Protein AF-A0A2J8J026-F1 (afdb_monomer)

pLDDT: mean 95.14, std 4.91, range [71.12, 98.31]

Foldseek 3Di:
DAADDDDADDDVRVVVVVVVCVVLCVQLCADPVRDRPDDDPVSVVPPRRYDDDDD

Radius of gyration: 12.15 Å; Cα contacts (8 Å, |Δi|>4): 37; chains: 1; bounding box: 26×22×32 Å

Organism: Pan troglodytes (NCBI:txid9598)

Sequence (55 aa):
MREIVHIQAGQCGNQIGAKFWEVISDEHGIDPSGNYVGDSDLQLERISVYYNEAS

Mean predicted aligned error: 2.95 Å

Solvent-accessible surface area (backbone atoms only — not comparable to full-atom values): 3517 Å² total; per-r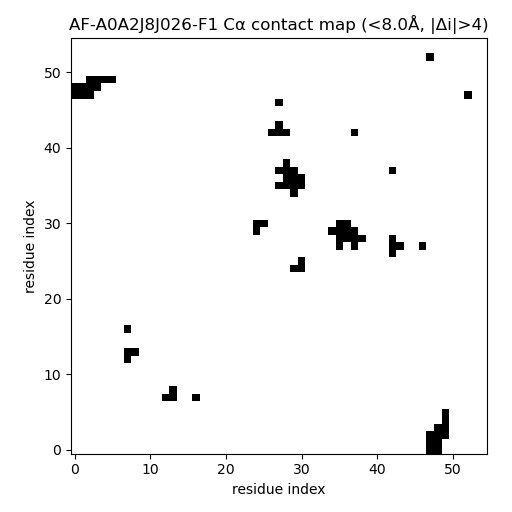esidue (Å²): 139,69,71,57,89,87,85,72,62,63,75,69,40,44,54,53,48,52,53,50,51,53,54,53,27,60,70,39,19,38,46,99,88,71,47,80,73,59,92,51,78,69,37,62,58,70,41,62,30,77,47,79,93,80,133

InterPro domains:
  IPR000217 Tubulin [PR01161] (10-30)
  IPR000217 Tubulin [PR01161] (51-55)
  IPR003008 Tubulin/FtsZ, GTPase domain [PF00091] (3-54)
  IPR013838 Beta tubulin, autoregulation binding site [PS00228] (1-4)
  IPR036525 Tubulin/FtsZ, GTPase domain superfamily [G3DSA:3.40.50.1440] (1-55)
  IPR036525 Tubulin/FtsZ, GTPase domain superfamily [SSF52490] (1-55)

Nearest PDB structures (foldseek):
  8yua-assembly1_D  TM=9.877E-01  e=4.398E-06  Sus scrofa
  5ij0-assembly1_B  TM=9.692E-01  e=3.819E-06  Homo sapiens
  6mzg-assembly2_J  TM=9.876E-01  e=5.064E-06  Sus scrofa
  6mzg-assembly1_B  TM=9.854E-01  e=9.550E-06  Sus scrofa
  7ttn-assembly1_A  TM=9.654E-01  e=6.256E-06  Homo sapiens

Secondary structure (DSSP, 8-state):
---------SHHHHHHHHHHHHHHHHHTTB-TTS-B--S-HHHHTTGGGT-PPP-

Structure (mmCIF, N/CA/C/O backbone):
data_AF-A0A2J8J026-F1
#
_entry.id   AF-A0A2J8J026-F1
#
loop_
_atom_site.group_PDB
_atom_site.id
_atom_site.type_symbol
_atom_site.label_atom_id
_atom_site.label_alt_id
_atom_site.label_comp_id
_atom_site.label_asym_id
_atom_site.label_entity_id
_atom_site.label_seq_id
_atom_site.pdbx_PDB_ins_code
_atom_site.Cartn_x
_atom_site.Cartn_y
_atom_site.Cartn_z
_atom_site.occupancy
_atom_site.B_iso_or_equiv
_atom_site.auth_seq_id
_atom_site.auth_comp_id
_atom_site.auth_asym_id
_atom_site.auth_atom_id
_atom_site.pdbx_PDB_model_num
ATOM 1 N N . MET A 1 1 ? 4.762 0.584 16.543 1.00 71.12 1 MET A N 1
ATOM 2 C CA . MET A 1 1 ? 4.216 0.857 15.201 1.00 71.12 1 MET A CA 1
ATOM 3 C C . MET A 1 1 ? 5.399 1.118 14.281 1.00 71.12 1 MET A C 1
ATOM 5 O O . MET A 1 1 ? 6.322 1.796 14.720 1.00 71.12 1 MET A O 1
ATOM 9 N N . ARG A 1 2 ? 5.464 0.466 13.118 1.00 89.50 2 ARG A N 1
ATOM 10 C CA . ARG A 1 2 ? 6.546 0.629 12.134 1.00 89.50 2 ARG A CA 1
ATOM 11 C C . ARG A 1 2 ? 5.884 0.912 10.795 1.00 89.50 2 ARG A C 1
ATOM 13 O O . ARG A 1 2 ? 5.010 0.147 10.414 1.00 89.50 2 ARG A O 1
ATOM 20 N N . GLU A 1 3 ? 6.316 1.967 10.130 1.00 96.12 3 GLU A N 1
ATOM 21 C CA . GLU A 1 3 ? 5.801 2.396 8.831 1.00 96.12 3 GLU A CA 1
ATOM 22 C C . GLU A 1 3 ? 6.876 2.155 7.772 1.00 96.12 3 GLU A C 1
ATOM 24 O O . GLU A 1 3 ? 8.075 2.271 8.056 1.00 96.12 3 GLU A O 1
ATOM 29 N N . ILE A 1 4 ? 6.455 1.799 6.561 1.00 97.06 4 ILE A N 1
ATOM 30 C CA . ILE A 1 4 ? 7.340 1.612 5.414 1.00 97.06 4 ILE A CA 1
ATOM 31 C C . ILE A 1 4 ? 6.913 2.576 4.315 1.00 97.06 4 ILE A C 1
ATOM 33 O O . ILE A 1 4 ? 5.798 2.520 3.806 1.00 97.06 4 ILE A O 1
ATOM 37 N N . VAL A 1 5 ? 7.846 3.429 3.896 1.00 96.69 5 VAL A N 1
ATOM 38 C CA . VAL A 1 5 ? 7.661 4.287 2.723 1.00 96.69 5 VAL A CA 1
ATOM 39 C C . VAL A 1 5 ? 8.113 3.526 1.480 1.00 96.69 5 VAL A C 1
ATOM 41 O O . VAL A 1 5 ? 9.285 3.167 1.354 1.00 96.69 5 VAL A O 1
ATOM 44 N N . HIS A 1 6 ? 7.189 3.296 0.549 1.00 97.75 6 HIS A N 1
ATOM 45 C CA . HIS A 1 6 ? 7.475 2.671 -0.740 1.00 97.75 6 HIS A CA 1
ATOM 46 C C . HIS A 1 6 ? 7.754 3.735 -1.811 1.00 97.75 6 HIS A C 1
ATOM 48 O O . HIS A 1 6 ? 6.931 4.618 -2.051 1.00 97.75 6 HIS A O 1
ATOM 54 N N . ILE A 1 7 ? 8.897 3.633 -2.494 1.00 97.75 7 ILE A N 1
ATOM 55 C CA . ILE A 1 7 ? 9.272 4.507 -3.615 1.00 97.75 7 ILE A CA 1
ATOM 56 C C . ILE A 1 7 ? 9.445 3.643 -4.861 1.00 97.75 7 ILE A C 1
ATOM 58 O O . ILE A 1 7 ? 10.183 2.661 -4.844 1.00 97.75 7 ILE A O 1
ATOM 62 N N . GLN A 1 8 ? 8.804 4.043 -5.956 1.00 97.06 8 GLN A N 1
ATOM 63 C CA . GLN A 1 8 ? 8.933 3.405 -7.265 1.00 97.06 8 GLN A CA 1
ATOM 64 C C . GLN A 1 8 ? 9.512 4.383 -8.286 1.00 97.06 8 GLN A C 1
ATOM 66 O O . GLN A 1 8 ? 9.194 5.573 -8.275 1.00 97.06 8 GLN A O 1
ATOM 71 N N . ALA A 1 9 ? 10.387 3.879 -9.155 1.00 97.19 9 ALA A N 1
ATOM 72 C CA . ALA A 1 9 ? 11.040 4.670 -10.188 1.00 97.19 9 ALA A CA 1
ATOM 73 C C . ALA A 1 9 ? 11.255 3.849 -11.464 1.00 97.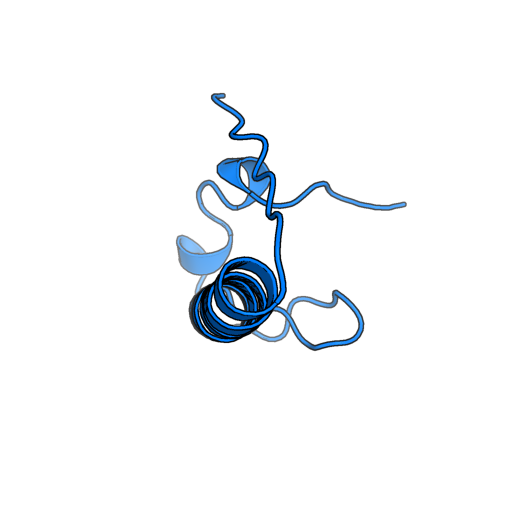19 9 ALA A C 1
ATOM 75 O O . ALA A 1 9 ? 11.512 2.645 -11.425 1.00 97.19 9 ALA A O 1
ATOM 76 N N . GLY A 1 10 ? 11.193 4.533 -12.608 1.00 98.31 10 GLY A N 1
ATOM 77 C CA . GLY A 1 10 ? 11.338 3.921 -13.927 1.00 98.31 10 GLY A CA 1
ATOM 78 C C . GLY A 1 10 ? 10.077 3.198 -14.410 1.00 98.31 10 GLY A C 1
ATOM 79 O O . GLY A 1 10 ? 9.167 2.887 -13.647 1.00 98.31 10 GLY A O 1
ATOM 80 N N . GLN A 1 11 ? 10.016 2.933 -15.716 1.00 97.31 11 GLN A N 1
ATOM 81 C CA . GLN A 1 11 ? 8.821 2.381 -16.361 1.00 97.31 11 GLN A CA 1
ATOM 82 C C . GLN A 1 11 ? 8.494 0.962 -15.866 1.00 97.31 11 GLN A C 1
ATOM 84 O O . GLN A 1 11 ? 7.366 0.710 -15.454 1.00 97.31 11 GLN A O 1
ATOM 89 N N . CYS A 1 12 ? 9.482 0.063 -15.836 1.00 97.31 12 CYS A N 1
ATOM 90 C CA . CYS A 1 12 ? 9.304 -1.288 -15.296 1.00 97.31 12 CYS A CA 1
ATOM 91 C C . CYS A 1 12 ? 8.998 -1.266 -13.785 1.00 97.31 12 CYS A C 1
ATOM 93 O O . CYS A 1 12 ? 8.073 -1.936 -13.332 1.00 97.31 12 CYS A O 1
ATOM 95 N N . GLY A 1 13 ? 9.707 -0.430 -13.013 1.00 97.62 13 GLY A N 1
ATOM 96 C CA . GLY A 1 13 ? 9.491 -0.302 -11.567 1.00 97.62 13 GLY A CA 1
ATOM 97 C C . GLY A 1 13 ? 8.074 0.151 -11.216 1.00 97.62 13 GLY A C 1
ATOM 98 O O . GLY A 1 13 ? 7.447 -0.427 -10.335 1.00 97.62 13 GLY A O 1
ATOM 99 N N . ASN A 1 14 ? 7.525 1.110 -11.966 1.00 97.88 14 ASN A N 1
ATOM 100 C CA . ASN A 1 14 ? 6.147 1.562 -11.779 1.00 97.88 14 ASN A CA 1
ATOM 101 C C . ASN A 1 14 ? 5.109 0.490 -12.151 1.00 97.88 14 ASN A C 1
ATOM 103 O O . ASN A 1 14 ? 4.052 0.442 -11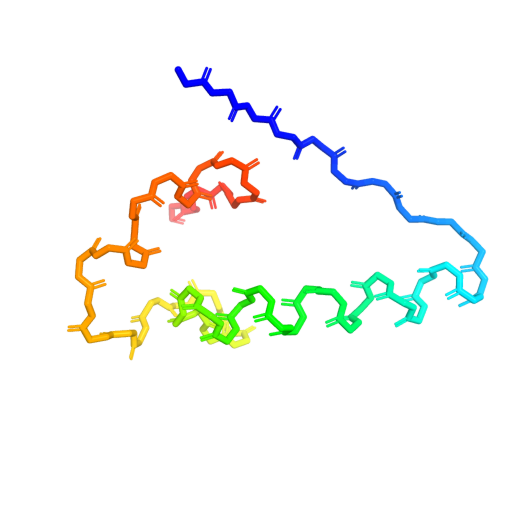.532 1.00 97.88 14 ASN A O 1
ATOM 107 N N . GLN A 1 15 ? 5.388 -0.381 -13.131 1.00 97.56 15 GLN A N 1
ATOM 108 C CA . GLN A 1 15 ? 4.473 -1.476 -13.487 1.00 97.56 15 GLN A CA 1
ATOM 109 C C . GLN A 1 15 ? 4.397 -2.540 -12.394 1.00 97.56 15 GLN A C 1
ATOM 111 O O . GLN A 1 15 ? 3.305 -2.981 -12.039 1.00 97.56 15 GLN A O 1
ATOM 116 N N . ILE A 1 16 ? 5.548 -2.927 -11.844 1.00 97.88 16 ILE A N 1
ATOM 117 C CA . ILE A 1 16 ? 5.598 -3.883 -10.737 1.00 97.88 16 ILE A CA 1
ATOM 118 C C . ILE A 1 16 ? 5.003 -3.269 -9.470 1.00 97.88 16 ILE A C 1
ATOM 120 O O . ILE A 1 16 ? 4.206 -3.921 -8.805 1.00 97.88 16 ILE A O 1
ATOM 124 N N . GLY A 1 17 ? 5.324 -2.009 -9.171 1.00 98.19 17 GLY A N 1
ATOM 125 C CA . GLY A 1 17 ? 4.764 -1.298 -8.023 1.00 98.19 17 GLY A CA 1
ATOM 126 C C . GLY A 1 17 ? 3.240 -1.166 -8.087 1.00 98.19 17 GLY A C 1
ATOM 127 O O . GLY A 1 17 ? 2.568 -1.394 -7.087 1.00 98.19 17 GLY A O 1
ATOM 128 N N . ALA A 1 18 ? 2.669 -0.906 -9.269 1.00 97.88 18 ALA A N 1
ATOM 129 C CA . ALA A 1 18 ? 1.217 -0.902 -9.447 1.00 97.88 18 ALA A CA 1
ATOM 130 C C . ALA A 1 18 ? 0.589 -2.269 -9.123 1.00 97.88 18 ALA A C 1
ATOM 132 O O . ALA A 1 18 ? -0.403 -2.330 -8.403 1.00 97.88 18 ALA A O 1
ATOM 133 N N . LYS A 1 19 ? 1.195 -3.368 -9.596 1.00 98.12 19 LYS A N 1
ATOM 134 C CA . LYS A 1 19 ? 0.722 -4.726 -9.280 1.00 98.12 19 LYS A CA 1
ATOM 135 C C . LYS A 1 19 ? 0.914 -5.113 -7.820 1.00 98.12 19 LYS A C 1
ATOM 137 O O . LYS A 1 19 ? 0.075 -5.820 -7.278 1.00 98.12 19 LYS A O 1
ATOM 142 N N . PHE A 1 20 ? 1.979 -4.641 -7.180 1.00 98.19 20 PHE A N 1
ATOM 143 C CA . PHE A 1 20 ? 2.172 -4.812 -5.745 1.00 98.19 20 PHE A CA 1
ATOM 144 C C . PHE A 1 20 ? 1.016 -4.187 -4.955 1.00 98.19 20 PHE A C 1
ATOM 146 O O . PHE A 1 20 ? 0.415 -4.865 -4.129 1.00 98.19 20 PHE A O 1
ATOM 153 N N . TRP A 1 21 ? 0.670 -2.929 -5.247 1.00 97.81 21 TRP A N 1
ATOM 154 C CA . TRP A 1 21 ? -0.416 -2.246 -4.545 1.00 97.81 21 TRP A CA 1
ATOM 155 C C . TRP A 1 21 ? -1.782 -2.872 -4.811 1.00 97.81 21 TRP A C 1
ATOM 157 O O . TRP A 1 21 ? -2.543 -3.015 -3.868 1.00 97.81 21 TRP A O 1
ATOM 167 N N . GLU A 1 22 ? -2.059 -3.322 -6.037 1.00 97.69 22 GLU A N 1
ATOM 168 C CA . GLU A 1 22 ? -3.285 -4.068 -6.365 1.00 97.69 22 GLU A CA 1
ATOM 169 C C . GLU A 1 22 ? -3.442 -5.309 -5.472 1.00 97.69 22 GLU A C 1
ATOM 171 O O . GLU A 1 22 ? -4.457 -5.467 -4.803 1.00 97.69 22 GLU A O 1
ATOM 176 N N . VAL A 1 23 ? -2.397 -6.136 -5.371 1.00 97.81 23 VAL A N 1
ATOM 177 C CA . VAL A 1 23 ? -2.437 -7.370 -4.570 1.00 97.81 23 VAL A CA 1
ATOM 178 C C . VAL A 1 23 ? -2.570 -7.080 -3.072 1.00 97.81 23 VAL A C 1
ATOM 180 O O . VAL A 1 23 ? -3.348 -7.741 -2.392 1.00 97.81 23 VAL A O 1
ATOM 183 N N . ILE A 1 24 ? -1.833 -6.094 -2.552 1.00 97.12 24 ILE A N 1
ATOM 184 C CA . ILE A 1 24 ? -1.894 -5.722 -1.130 1.00 97.12 24 ILE A CA 1
ATOM 185 C C . ILE A 1 24 ? -3.266 -5.112 -0.797 1.00 97.12 24 ILE A C 1
ATOM 187 O O . ILE A 1 24 ? -3.808 -5.37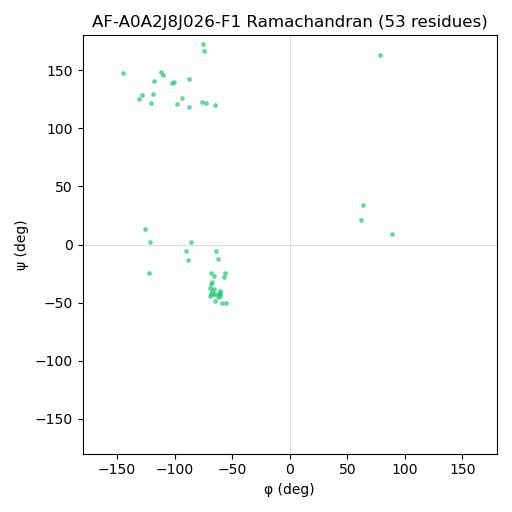9 0.271 1.00 97.12 24 ILE A O 1
ATOM 191 N N . SER A 1 25 ? -3.836 -4.277 -1.673 1.00 97.12 25 SER A N 1
ATOM 192 C CA . SER A 1 25 ? -5.181 -3.717 -1.483 1.00 97.12 25 SER A CA 1
ATOM 193 C C . SER A 1 25 ? -6.239 -4.819 -1.454 1.00 97.12 25 SER A C 1
ATOM 195 O O . SER A 1 25 ? -7.048 -4.834 -0.531 1.00 97.12 25 SER A O 1
ATOM 197 N N . ASP A 1 26 ? -6.175 -5.783 -2.376 1.00 96.50 26 ASP A N 1
ATOM 198 C CA . ASP A 1 26 ? -7.084 -6.933 -2.394 1.00 96.50 26 ASP A CA 1
ATOM 199 C C . ASP A 1 26 ? -6.951 -7.792 -1.121 1.00 96.50 26 ASP A C 1
ATOM 201 O O . ASP A 1 26 ? -7.956 -8.180 -0.524 1.00 96.50 26 ASP A O 1
ATOM 205 N N . GLU A 1 27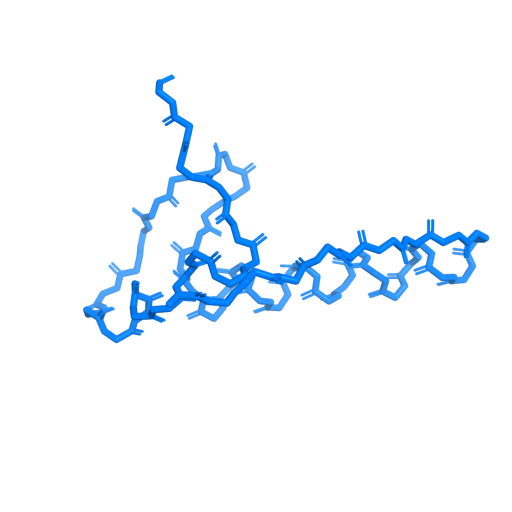 ? -5.723 -8.054 -0.655 1.00 96.56 27 GLU A N 1
ATOM 206 C CA . GLU A 1 27 ? -5.461 -8.812 0.580 1.00 96.56 27 GLU A CA 1
ATOM 207 C C . GLU A 1 27 ? -6.045 -8.119 1.821 1.00 96.56 27 GLU A C 1
ATOM 209 O O . GLU A 1 27 ? -6.664 -8.768 2.669 1.00 96.56 27 GLU A O 1
ATOM 214 N N . HIS A 1 28 ? -5.889 -6.796 1.907 1.00 97.00 28 HIS A N 1
ATOM 215 C CA . HIS A 1 28 ? -6.385 -5.976 3.013 1.00 97.00 28 HIS A CA 1
ATOM 216 C C . HIS A 1 28 ? -7.84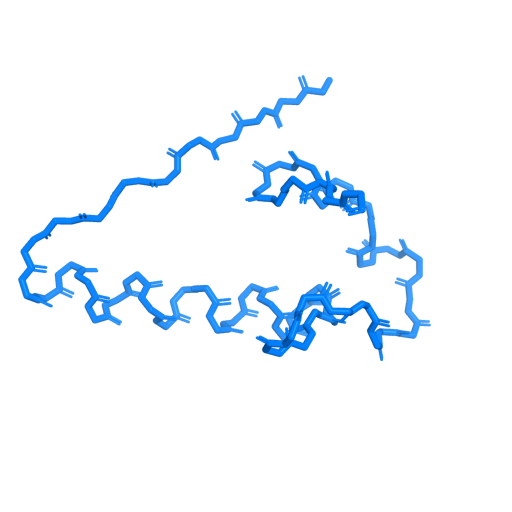8 -5.522 2.843 1.00 97.00 28 HIS A C 1
ATOM 218 O O . HIS A 1 28 ? -8.366 -4.804 3.699 1.00 97.00 28 HIS A O 1
ATOM 224 N N . GLY A 1 29 ? -8.525 -5.933 1.767 1.00 96.88 29 GLY A N 1
ATOM 225 C CA . GLY A 1 29 ? -9.916 -5.571 1.502 1.00 96.88 29 GLY A CA 1
ATOM 226 C C . GLY A 1 29 ? -10.128 -4.070 1.293 1.00 96.88 29 GLY A C 1
ATOM 227 O O . GLY A 1 29 ? -11.155 -3.546 1.715 1.00 96.88 29 GLY A O 1
ATOM 228 N N . ILE A 1 30 ? -9.164 -3.368 0.694 1.00 97.25 30 ILE A N 1
ATOM 229 C CA . ILE A 1 30 ? -9.252 -1.938 0.378 1.00 97.25 30 ILE A CA 1
ATOM 230 C C . ILE A 1 30 ? -9.667 -1.770 -1.081 1.00 97.25 30 ILE A C 1
ATOM 232 O O . ILE A 1 30 ? -8.986 -2.240 -1.990 1.00 97.25 30 ILE A O 1
ATOM 236 N N . ASP A 1 31 ? -10.790 -1.093 -1.313 1.00 95.75 31 ASP A N 1
ATOM 237 C CA . ASP A 1 31 ? -11.268 -0.811 -2.663 1.00 95.75 31 ASP A CA 1
ATOM 238 C C . ASP A 1 31 ? -10.439 0.305 -3.348 1.00 95.75 31 ASP A C 1
ATOM 240 O O . ASP A 1 31 ? -9.707 1.050 -2.689 1.00 95.75 31 ASP A O 1
ATOM 244 N N . PRO A 1 32 ? -10.565 0.498 -4.676 1.00 94.81 32 PRO A N 1
ATOM 245 C CA . PRO A 1 32 ? -9.853 1.568 -5.385 1.00 94.81 32 PRO A CA 1
ATOM 246 C C . PRO A 1 32 ? -10.218 2.998 -4.948 1.00 94.81 32 PRO A C 1
ATOM 248 O O . PRO A 1 32 ? -9.539 3.943 -5.349 1.00 94.81 32 PRO A O 1
ATOM 251 N N . SER A 1 33 ? -11.293 3.172 -4.173 1.00 95.31 33 SER A N 1
ATOM 252 C CA . SER A 1 33 ? -11.692 4.454 -3.579 1.00 95.31 33 SER A CA 1
ATOM 253 C C . SER A 1 33 ? -11.074 4.669 -2.189 1.00 95.31 33 SER A C 1
ATOM 255 O O . SER A 1 33 ? -11.223 5.754 -1.632 1.00 95.31 33 SER A O 1
ATOM 257 N N . GLY A 1 34 ? -10.372 3.670 -1.643 1.00 94.69 34 GLY A N 1
ATOM 258 C CA . GLY A 1 34 ? -9.751 3.696 -0.321 1.00 94.69 34 GLY A CA 1
ATOM 259 C C . GLY A 1 34 ? -10.655 3.218 0.818 1.00 94.69 34 GLY A C 1
ATOM 260 O O . GLY A 1 34 ? -10.274 3.362 1.977 1.00 94.69 34 GLY A O 1
ATOM 261 N N . ASN A 1 35 ? -11.835 2.657 0.528 1.00 95.12 35 ASN A N 1
ATOM 262 C CA . ASN A 1 35 ? -12.738 2.148 1.560 1.00 95.12 35 ASN A CA 1
ATOM 263 C C . ASN A 1 35 ? -12.413 0.698 1.912 1.00 95.12 35 ASN A C 1
ATOM 265 O O . ASN A 1 35 ? -12.147 -0.124 1.035 1.00 95.12 35 ASN A O 1
ATOM 269 N N . TYR A 1 36 ? -12.530 0.365 3.195 1.00 95.88 36 TYR A N 1
ATOM 270 C CA . TYR A 1 36 ? -12.487 -1.019 3.642 1.00 95.88 36 TYR A CA 1
ATOM 271 C C . TYR A 1 36 ? -13.806 -1.734 3.328 1.00 95.88 36 TYR A C 1
ATOM 273 O O . TYR A 1 36 ? -14.880 -1.319 3.767 1.00 95.88 36 TYR A O 1
ATOM 281 N N . VAL A 1 37 ? -13.704 -2.824 2.574 1.00 96.06 37 VAL A N 1
ATOM 282 C CA . VAL A 1 37 ? -14.797 -3.715 2.162 1.00 96.06 37 VAL A CA 1
ATOM 283 C C . VAL A 1 37 ? -14.514 -5.181 2.524 1.00 96.06 37 VAL A C 1
ATOM 285 O O . VAL A 1 37 ? -15.183 -6.081 2.019 1.00 96.06 37 VAL A O 1
ATOM 288 N N . GLY A 1 38 ? -13.512 -5.424 3.376 1.00 93.69 38 GLY A N 1
ATOM 289 C CA . GLY A 1 38 ? -13.134 -6.752 3.854 1.00 93.69 38 GLY A CA 1
ATOM 290 C C . GLY A 1 38 ? -14.087 -7.328 4.904 1.00 93.69 38 GLY A C 1
ATOM 291 O O . GLY A 1 38 ? -14.990 -6.657 5.409 1.00 93.69 38 GLY A O 1
ATOM 292 N N . ASP A 1 39 ? -13.872 -8.594 5.244 1.00 94.81 39 ASP A N 1
ATOM 293 C CA . ASP A 1 39 ? -14.726 -9.383 6.137 1.00 94.81 39 ASP A CA 1
ATOM 294 C C . ASP A 1 39 ? -13.990 -9.928 7.373 1.00 94.81 39 ASP A C 1
ATOM 296 O O . ASP A 1 39 ? -14.597 -10.607 8.204 1.00 94.81 39 ASP A O 1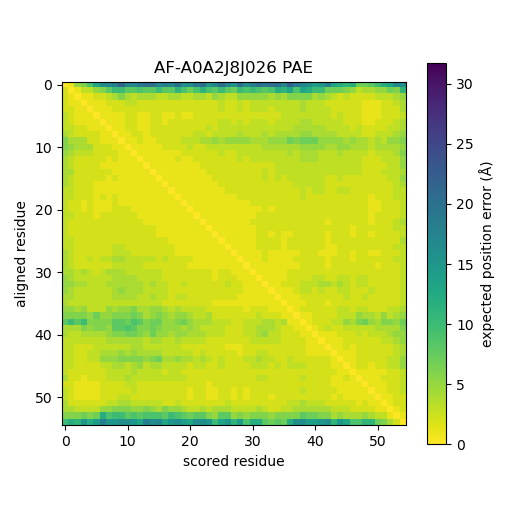
ATOM 300 N N . SER A 1 40 ? -12.700 -9.610 7.528 1.00 95.62 40 SER A N 1
ATOM 301 C CA . SER A 1 40 ? -11.852 -10.139 8.595 1.00 95.62 40 SER A CA 1
ATOM 302 C C . SER A 1 40 ? -11.085 -9.037 9.317 1.00 95.62 40 SER A C 1
ATOM 304 O O . SER A 1 40 ? -10.285 -8.326 8.716 1.00 95.62 40 SER A O 1
ATOM 306 N N . ASP A 1 41 ? -11.227 -8.963 10.643 1.00 93.38 41 ASP A N 1
ATOM 307 C CA . ASP A 1 41 ? -10.498 -8.001 11.487 1.00 93.38 41 ASP A CA 1
ATOM 308 C C . ASP A 1 41 ? -8.967 -8.106 11.339 1.00 93.38 41 ASP A C 1
ATOM 310 O O . ASP A 1 41 ? -8.245 -7.134 11.564 1.00 93.38 41 ASP A O 1
ATOM 314 N N . LEU A 1 42 ? -8.455 -9.273 10.921 1.00 95.62 42 LEU A N 1
ATOM 315 C CA . LEU A 1 42 ? -7.027 -9.477 10.658 1.00 95.62 42 LEU A CA 1
ATOM 316 C C . LEU A 1 42 ? -6.520 -8.637 9.479 1.00 95.62 42 LEU A C 1
ATOM 318 O O . LEU A 1 42 ? -5.348 -8.275 9.462 1.00 95.62 42 LEU A O 1
ATOM 322 N N . GLN A 1 43 ? -7.384 -8.289 8.521 1.00 94.25 43 GLN A N 1
ATOM 323 C CA . GLN A 1 43 ? -7.029 -7.437 7.379 1.00 94.25 43 GLN A CA 1
ATOM 324 C C . GLN A 1 43 ? -6.748 -5.996 7.812 1.00 94.25 43 GLN A C 1
ATOM 326 O O . GLN A 1 43 ? -5.991 -5.284 7.162 1.00 94.25 43 GLN A O 1
ATOM 331 N N . LEU A 1 44 ? -7.300 -5.562 8.943 1.00 94.19 44 LEU A N 1
ATOM 332 C CA . LEU A 1 44 ? -6.990 -4.258 9.525 1.00 94.19 44 LEU A CA 1
ATOM 333 C C . LEU A 1 44 ? -5.776 -4.324 10.462 1.00 94.19 44 LEU A C 1
ATOM 335 O O . LEU A 1 44 ? -5.204 -3.288 10.819 1.00 94.19 44 LEU A O 1
ATOM 339 N N . GLU A 1 45 ? -5.327 -5.526 10.844 1.00 93.88 45 GLU A N 1
ATOM 340 C CA . GLU A 1 45 ? -4.139 -5.670 11.675 1.00 93.88 45 GLU A CA 1
ATOM 341 C C . GLU A 1 45 ? -2.908 -5.181 10.902 1.00 93.88 45 GLU A C 1
ATOM 343 O O . GLU A 1 45 ? -2.544 -5.698 9.850 1.00 93.88 45 GLU A O 1
ATOM 348 N N . ARG A 1 46 ? -2.223 -4.171 11.451 1.00 93.50 46 ARG A N 1
ATOM 349 C CA . ARG A 1 46 ? -0.989 -3.597 10.878 1.00 93.50 46 ARG A CA 1
ATOM 350 C C . ARG A 1 46 ? -1.158 -2.964 9.495 1.00 93.50 46 ARG A C 1
ATOM 352 O O . ARG A 1 46 ? -0.154 -2.728 8.824 1.00 93.50 46 ARG A O 1
ATOM 359 N N . ILE A 1 47 ? -2.376 -2.593 9.108 1.00 95.25 47 ILE A N 1
ATOM 360 C CA . ILE A 1 47 ? -2.616 -1.846 7.866 1.00 95.25 47 ILE A CA 1
ATOM 361 C C . ILE A 1 47 ? -1.827 -0.521 7.817 1.00 95.25 47 ILE A C 1
ATOM 363 O O . ILE A 1 47 ? -1.363 -0.104 6.755 1.00 95.25 47 ILE A O 1
ATOM 367 N N . SER A 1 48 ? -1.543 0.064 8.989 1.00 94.38 48 SER A N 1
ATOM 368 C CA . SER A 1 48 ? -0.704 1.259 9.157 1.00 94.38 48 SER A CA 1
ATOM 369 C C . SER A 1 48 ? 0.764 1.092 8.749 1.00 94.38 48 SER A C 1
ATOM 371 O O . SER A 1 48 ? 1.517 2.058 8.760 1.00 94.38 48 SER A O 1
ATOM 373 N N . VAL A 1 49 ? 1.212 -0.116 8.389 1.00 96.88 49 VAL A N 1
ATOM 374 C CA . VAL A 1 49 ? 2.565 -0.320 7.846 1.00 96.88 49 VAL A CA 1
ATOM 375 C C . VAL A 1 49 ? 2.699 0.299 6.451 1.00 96.88 49 VAL A C 1
ATOM 377 O O . VAL A 1 49 ? 3.762 0.834 6.139 1.00 96.88 49 VAL A O 1
ATOM 380 N N . TYR A 1 50 ? 1.644 0.222 5.634 1.00 96.88 50 TYR A N 1
ATOM 381 C CA . TYR A 1 50 ? 1.654 0.636 4.226 1.00 96.88 50 TYR A CA 1
ATOM 382 C C . TYR A 1 50 ? 0.619 1.712 3.885 1.00 96.88 50 TYR A C 1
ATOM 384 O O . TYR A 1 50 ? 0.827 2.459 2.930 1.00 96.88 50 TYR A O 1
ATOM 392 N N . TYR A 1 51 ? -0.470 1.814 4.649 1.00 96.50 51 TYR A N 1
ATOM 393 C CA . TYR A 1 51 ? -1.530 2.790 4.416 1.00 96.50 51 TYR A CA 1
ATOM 394 C C . TYR A 1 51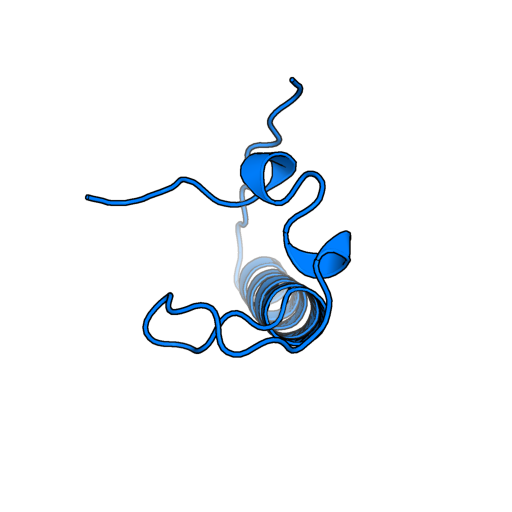 ? -1.575 3.836 5.522 1.00 96.50 51 TYR A C 1
ATOM 396 O O . TYR A 1 51 ? -1.307 3.549 6.686 1.00 96.50 51 TYR A O 1
ATOM 404 N N . ASN A 1 52 ? -1.982 5.044 5.145 1.00 95.25 52 ASN A N 1
ATOM 405 C CA . ASN A 1 52 ? -2.342 6.096 6.084 1.00 95.25 52 ASN A CA 1
ATOM 406 C C . ASN A 1 52 ? 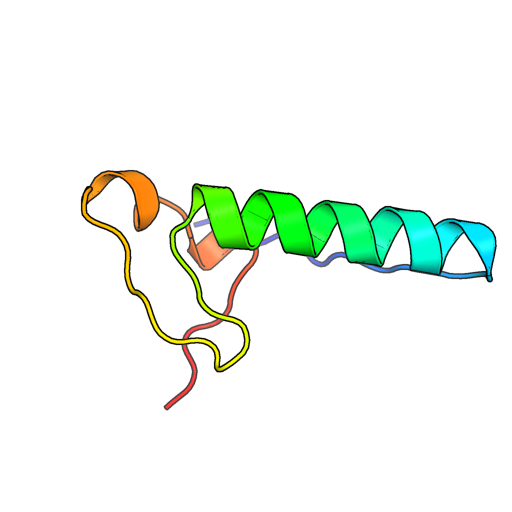-3.865 6.196 6.160 1.00 95.25 52 ASN A C 1
ATOM 408 O O . ASN A 1 52 ? -4.537 6.147 5.131 1.00 95.25 52 ASN A O 1
ATOM 412 N N . GLU A 1 53 ? -4.396 6.383 7.364 1.00 92.12 53 GLU A N 1
ATOM 413 C CA . GLU A 1 53 ? -5.806 6.709 7.563 1.00 92.12 53 GLU A CA 1
ATOM 414 C C . GLU A 1 53 ? -6.055 8.164 7.133 1.00 92.12 53 GLU A C 1
ATOM 416 O O . GLU A 1 53 ? -5.399 9.088 7.622 1.00 92.12 53 GLU A O 1
ATOM 421 N N . ALA A 1 54 ? -6.965 8.361 6.179 1.00 87.31 54 ALA A N 1
ATOM 422 C CA . ALA A 1 54 ? -7.362 9.676 5.684 1.00 87.31 54 ALA A CA 1
ATOM 423 C C . ALA A 1 54 ? -8.696 10.100 6.320 1.00 87.31 54 ALA A C 1
ATOM 425 O O . ALA A 1 54 ? -9.589 9.271 6.480 1.00 87.31 54 ALA A O 1
ATOM 426 N N . SER A 1 55 ? -8.808 11.382 6.689 1.00 73.38 55 SER A N 1
ATOM 427 C CA . SER A 1 55 ? -9.989 11.981 7.337 1.00 73.38 55 SER A CA 1
ATOM 428 C C . SER A 1 55 ? -11.109 12.344 6.372 1.00 73.38 55 SER A C 1
ATOM 430 O O . SER A 1 55 ? -10.754 12.934 5.323 1.00 73.38 55 SER A O 1
#